Protein AF-A0A939DX93-F1 (afdb_monomer_lite)

pLDDT: mean 87.08, std 8.16, range [57.56, 95.06]

Foldseek 3Di:
DQEEEEDQPQDDACVLQVPAPPPYAYEYEYCDHDPRDDHHYDHFHQDDDPLVVQLVVLVVDPVSLVVCCVDCNNLLNRSLVRCVVDPVSVVSLVPAQEYEHQDPSSLSNLVVSQVVCVVVVHHHHYDYHSVRVNVVSVVVVD

Sequence (142 aa):
MKIVILAPGGGYDASALPMIPTDSQVSVLGFESSPEVVGTVVPLQRPGGWRAKLTAAAARTMLGRVLLRLTPLDPGVVYWRATQASDVARKAIRDADLLVASERDAAYAAWRWHRAHAKVGRQVGSVFGYPAARAAIERASA

Organism: NCBI:txid57043

Structure (mmCIF, N/CA/C/O backbone):
data_AF-A0A939DX93-F1
#
_entry.id   AF-A0A939DX93-F1
#
loop_
_atom_site.group_PDB
_atom_site.id
_atom_site.type_symbol
_atom_site.label_atom_id
_atom_site.label_alt_id
_atom_site.label_comp_id
_atom_site.label_asym_id
_atom_site.label_entity_id
_atom_site.label_seq_id
_atom_site.pdbx_PDB_ins_code
_atom_site.Cartn_x
_atom_site.Cartn_y
_atom_site.Cartn_z
_atom_site.occupancy
_atom_site.B_iso_or_equiv
_atom_site.auth_seq_id
_atom_site.auth_comp_id
_atom_site.auth_asym_id
_atom_site.auth_atom_id
_atom_site.pdbx_PDB_model_num
ATOM 1 N N . MET A 1 1 ? -3.380 1.531 17.850 1.00 87.75 1 MET A N 1
ATOM 2 C CA . MET A 1 1 ? -4.045 1.546 16.512 1.00 87.75 1 MET A CA 1
ATOM 3 C C . MET A 1 1 ? -3.166 0.877 15.447 1.00 87.75 1 MET A C 1
ATOM 5 O O . MET A 1 1 ? -1.949 0.990 15.531 1.00 87.75 1 MET A O 1
ATOM 9 N N . LYS A 1 2 ? -3.730 0.184 14.448 1.00 91.62 2 LYS A N 1
ATOM 10 C CA . LYS A 1 2 ? -2.981 -0.417 13.323 1.00 91.62 2 LYS A CA 1
ATOM 11 C C . LYS A 1 2 ? -3.059 0.462 12.074 1.00 91.62 2 LYS A C 1
ATOM 13 O O . LYS A 1 2 ? -4.112 0.568 11.441 1.00 91.62 2 LYS A O 1
ATOM 18 N N . ILE A 1 3 ? -1.934 1.071 11.708 1.00 91.94 3 ILE A N 1
ATOM 19 C CA . ILE A 1 3 ? -1.808 1.984 10.570 1.00 91.94 3 ILE A CA 1
ATOM 20 C C . ILE A 1 3 ? -1.027 1.282 9.463 1.00 91.94 3 ILE A C 1
ATOM 22 O O . ILE A 1 3 ? 0.100 0.833 9.671 1.00 91.94 3 ILE A O 1
ATOM 26 N N . VAL A 1 4 ? -1.606 1.218 8.267 1.00 93.50 4 VAL A N 1
ATOM 27 C CA . VAL A 1 4 ? -0.924 0.690 7.084 1.00 93.50 4 VAL A CA 1
ATOM 28 C C . VAL A 1 4 ? -0.675 1.815 6.097 1.00 93.50 4 VAL A C 1
ATOM 30 O O . VAL A 1 4 ? -1.607 2.434 5.584 1.00 93.50 4 VAL A O 1
ATOM 33 N N . ILE A 1 5 ? 0.598 2.051 5.810 1.00 93.12 5 ILE A N 1
ATOM 34 C CA . ILE A 1 5 ? 1.064 3.049 4.859 1.00 93.12 5 ILE A CA 1
ATOM 35 C C . ILE A 1 5 ? 1.352 2.343 3.543 1.00 93.12 5 ILE A C 1
ATOM 37 O O . ILE A 1 5 ? 2.192 1.449 3.452 1.00 93.12 5 ILE A O 1
ATOM 41 N N . LEU A 1 6 ? 0.627 2.747 2.512 1.00 93.94 6 LEU A N 1
ATOM 42 C CA . LEU A 1 6 ? 0.812 2.285 1.154 1.00 93.94 6 LEU A CA 1
ATOM 43 C C . LEU A 1 6 ? 1.778 3.240 0.446 1.00 93.94 6 LEU A C 1
ATOM 45 O O . LEU A 1 6 ? 1.366 4.329 0.047 1.00 93.94 6 LEU A O 1
ATOM 49 N N . ALA A 1 7 ? 3.040 2.828 0.306 1.00 91.56 7 ALA A N 1
ATOM 50 C CA . ALA A 1 7 ? 4.132 3.623 -0.257 1.00 91.56 7 ALA A CA 1
ATOM 51 C C . ALA A 1 7 ? 4.894 2.828 -1.340 1.00 91.56 7 ALA A C 1
ATOM 53 O O . ALA A 1 7 ? 5.909 2.195 -1.048 1.00 91.56 7 ALA A O 1
ATOM 54 N N . PRO A 1 8 ? 4.412 2.804 -2.596 1.00 88.06 8 PRO A N 1
ATOM 55 C CA . PRO A 1 8 ? 5.052 2.103 -3.708 1.00 88.06 8 PRO A CA 1
ATOM 56 C C . PRO A 1 8 ? 6.541 2.428 -3.875 1.00 88.06 8 PRO A C 1
ATOM 58 O O . PRO A 1 8 ? 7.315 1.509 -4.159 1.00 88.06 8 PRO A O 1
ATOM 61 N N . GLY A 1 9 ? 6.931 3.693 -3.685 1.00 84.31 9 GLY A N 1
ATOM 62 C CA . GLY A 1 9 ? 8.317 4.163 -3.728 1.00 84.31 9 GLY A CA 1
ATOM 63 C C . GLY A 1 9 ? 9.082 4.020 -2.411 1.00 84.31 9 GLY A C 1
ATOM 64 O O . GLY A 1 9 ? 10.217 4.466 -2.324 1.00 84.31 9 GLY A O 1
ATOM 65 N N . GLY A 1 10 ? 8.482 3.436 -1.369 1.00 73.94 10 GLY A N 1
ATOM 66 C CA . GLY A 1 10 ? 9.137 3.234 -0.072 1.00 73.94 10 GLY A CA 1
ATOM 67 C C . GLY A 1 10 ? 9.353 4.511 0.747 1.00 73.94 10 GLY A C 1
ATOM 68 O O . GLY A 1 10 ? 9.973 4.453 1.806 1.00 73.94 10 GLY A O 1
ATOM 69 N N . GLY A 1 11 ? 8.847 5.659 0.282 1.00 68.56 11 GLY A N 1
ATOM 70 C CA . GLY A 1 11 ? 9.006 6.948 0.947 1.00 68.56 11 GLY A CA 1
ATOM 71 C C . GLY A 1 11 ? 8.118 7.066 2.182 1.00 68.56 11 GLY A C 1
ATOM 72 O O . GLY A 1 11 ? 6.964 7.489 2.080 1.00 68.56 11 GLY A O 1
ATOM 73 N N . TYR A 1 12 ? 8.661 6.723 3.346 1.00 74.06 12 TYR A N 1
ATOM 74 C CA . TYR A 1 12 ? 8.087 7.053 4.646 1.00 74.06 12 TYR A CA 1
ATOM 75 C C . TYR A 1 12 ? 9.188 7.509 5.600 1.00 74.06 12 TYR A C 1
ATOM 77 O O . TYR A 1 12 ? 10.169 6.802 5.802 1.00 74.06 12 TYR A O 1
ATOM 85 N N . ASP A 1 13 ? 8.973 8.678 6.191 1.00 71.88 13 ASP A N 1
ATOM 86 C CA . ASP A 1 13 ? 9.763 9.224 7.288 1.00 71.88 13 ASP A CA 1
ATOM 87 C C . ASP A 1 13 ? 8.853 9.287 8.522 1.00 71.88 13 ASP A C 1
ATOM 89 O O . ASP A 1 13 ? 7.695 9.707 8.429 1.00 71.88 13 ASP A O 1
ATOM 93 N N . ALA A 1 14 ? 9.363 8.880 9.683 1.00 69.25 14 ALA A N 1
ATOM 94 C CA . ALA A 1 14 ? 8.660 8.986 10.958 1.00 69.25 14 ALA A CA 1
ATOM 95 C C . ALA A 1 14 ? 8.205 10.425 11.255 1.00 69.25 14 ALA A C 1
ATOM 97 O O . ALA A 1 14 ? 7.126 10.635 11.813 1.00 69.25 14 ALA A O 1
ATOM 98 N N . SER A 1 15 ? 8.972 11.425 10.803 1.00 72.69 15 SER A N 1
ATOM 99 C CA . SER A 1 15 ? 8.609 12.841 10.922 1.00 72.69 15 SER A CA 1
ATOM 100 C C . SER A 1 15 ? 7.319 13.191 10.161 1.00 72.69 15 SER A C 1
ATOM 102 O O . SER A 1 15 ? 6.626 14.159 10.493 1.00 72.69 15 SER A O 1
ATOM 104 N N . ALA A 1 16 ? 6.930 12.383 9.167 1.00 76.00 16 ALA A N 1
ATOM 105 C CA . ALA A 1 16 ? 5.703 12.576 8.408 1.00 76.00 16 ALA A CA 1
ATOM 106 C C . ALA A 1 16 ? 4.449 12.335 9.264 1.00 76.00 16 ALA A C 1
ATOM 108 O O . ALA A 1 16 ? 3.408 12.926 8.972 1.00 76.00 16 ALA A O 1
ATOM 109 N N . LEU A 1 17 ? 4.539 11.566 10.355 1.00 76.19 17 LEU A N 1
ATOM 110 C CA . LEU A 1 17 ? 3.441 11.299 11.292 1.00 76.19 17 LEU A CA 1
ATOM 111 C C . LEU A 1 17 ? 3.926 11.422 12.755 1.00 76.19 17 LEU A C 1
ATOM 113 O O . LEU A 1 17 ? 4.044 10.420 13.452 1.00 76.19 17 LEU A O 1
ATOM 117 N N . PRO A 1 18 ? 4.180 12.644 13.255 1.00 68.50 18 PRO A N 1
ATOM 118 C CA . PRO A 1 18 ? 4.853 12.855 14.540 1.00 68.50 18 PRO A CA 1
ATOM 119 C C . PRO A 1 18 ? 3.986 12.534 15.770 1.00 68.50 18 PRO A C 1
ATOM 121 O O . PRO A 1 18 ? 4.512 12.434 16.870 1.00 68.50 18 PRO A O 1
ATOM 124 N N . MET A 1 19 ? 2.668 12.380 15.604 1.00 71.00 19 MET A N 1
ATOM 125 C CA . MET A 1 19 ? 1.710 12.164 16.700 1.00 71.00 19 MET A CA 1
ATOM 126 C C . MET A 1 19 ? 1.121 10.751 16.714 1.00 71.00 19 MET A C 1
ATOM 128 O O . MET A 1 19 ? -0.044 10.559 17.055 1.00 71.00 19 MET A O 1
ATOM 132 N N . ILE A 1 20 ? 1.896 9.752 16.290 1.00 75.44 20 ILE A N 1
ATOM 133 C CA . ILE A 1 20 ? 1.460 8.358 16.395 1.00 75.44 20 ILE A CA 1
ATOM 134 C C . ILE A 1 20 ? 1.515 7.944 17.878 1.00 75.44 20 ILE A C 1
ATOM 136 O O . ILE A 1 20 ? 2.580 8.056 18.486 1.00 75.44 20 ILE A O 1
ATOM 140 N N . PRO A 1 21 ? 0.407 7.455 18.469 1.00 76.19 21 PRO A N 1
ATOM 141 C CA . PRO A 1 21 ? 0.412 6.936 19.835 1.00 76.19 21 PRO A CA 1
ATOM 142 C C . PRO A 1 21 ? 1.425 5.794 20.012 1.00 76.19 21 PRO A C 1
ATOM 144 O O . PRO A 1 21 ? 1.592 4.972 19.110 1.00 76.19 21 PRO A O 1
ATOM 147 N N . THR A 1 22 ? 2.079 5.704 21.173 1.00 71.94 22 THR A N 1
ATOM 148 C CA . THR A 1 22 ? 3.182 4.755 21.444 1.00 71.94 22 THR A CA 1
ATOM 149 C C . THR A 1 22 ? 2.788 3.276 21.301 1.00 71.94 22 THR A C 1
ATOM 151 O O . THR A 1 22 ? 3.639 2.423 21.070 1.00 71.94 22 THR A O 1
ATOM 154 N N . ASP A 1 23 ? 1.500 2.955 21.414 1.00 80.81 23 ASP A N 1
ATOM 155 C CA . ASP A 1 23 ? 0.925 1.613 21.257 1.00 80.81 23 ASP A CA 1
ATOM 156 C C . ASP A 1 23 ? 0.541 1.274 19.800 1.00 80.81 23 ASP A C 1
ATOM 158 O O . ASP A 1 23 ? 0.033 0.186 19.507 1.00 80.81 23 ASP A O 1
ATOM 162 N N . SER A 1 24 ? 0.730 2.208 18.868 1.00 83.19 24 SER A N 1
ATOM 163 C CA . SER A 1 24 ? 0.298 2.040 17.486 1.00 83.19 24 SER A CA 1
ATOM 164 C C . SER A 1 24 ? 1.325 1.297 16.639 1.00 83.19 24 SER A C 1
ATOM 166 O O . SER A 1 24 ? 2.524 1.551 16.682 1.00 83.19 24 SER A O 1
ATOM 168 N N . GLN A 1 25 ? 0.829 0.367 15.825 1.00 87.69 25 GLN A N 1
ATOM 169 C CA . GLN A 1 25 ? 1.637 -0.434 14.915 1.00 87.69 25 GLN A CA 1
ATOM 170 C C . GLN A 1 25 ? 1.580 0.179 13.520 1.00 87.69 25 GLN A C 1
ATOM 172 O O . GLN A 1 25 ? 0.507 0.253 12.919 1.00 87.69 25 GLN A O 1
ATOM 177 N N . VAL A 1 26 ? 2.736 0.587 12.998 1.00 88.69 26 VAL A N 1
ATOM 178 C CA . VAL A 1 26 ? 2.874 1.123 11.640 1.00 88.69 26 VAL A CA 1
ATOM 179 C C . VAL A 1 26 ? 3.485 0.061 10.738 1.00 88.69 26 VAL A C 1
ATOM 181 O O . VAL A 1 26 ? 4.586 -0.428 10.991 1.00 88.69 26 VAL A O 1
ATOM 184 N N . SER A 1 27 ? 2.765 -0.300 9.678 1.00 90.69 27 SER A N 1
ATOM 185 C CA . SER A 1 27 ? 3.267 -1.170 8.613 1.00 90.69 27 SER A CA 1
ATOM 186 C C . SER A 1 27 ? 3.402 -0.387 7.315 1.00 90.69 27 SER A C 1
ATOM 188 O O . SER A 1 27 ? 2.428 0.206 6.856 1.00 90.69 27 SER A O 1
ATOM 190 N N . VAL A 1 28 ? 4.580 -0.414 6.696 1.00 91.38 28 VAL A N 1
ATOM 191 C CA . VAL A 1 28 ? 4.835 0.250 5.410 1.00 91.38 28 VAL A CA 1
ATOM 192 C C . VAL A 1 28 ? 4.913 -0.802 4.312 1.00 91.38 28 VAL A C 1
ATOM 194 O O . VAL A 1 28 ? 5.752 -1.700 4.360 1.00 91.38 28 VAL A O 1
ATOM 197 N N . LEU A 1 29 ? 4.021 -0.705 3.326 1.00 92.44 29 LEU A N 1
ATOM 198 C CA . LEU A 1 29 ? 3.957 -1.607 2.178 1.00 92.44 29 LEU A CA 1
ATOM 199 C C . LEU A 1 29 ? 4.569 -0.913 0.960 1.00 92.44 29 LEU A C 1
ATOM 201 O O . LEU A 1 29 ? 4.004 0.060 0.456 1.00 92.44 29 LEU A O 1
ATOM 205 N N . GLY A 1 30 ? 5.677 -1.430 0.438 1.00 91.88 30 GLY A N 1
ATOM 206 C CA . GLY A 1 30 ? 6.387 -0.789 -0.669 1.00 91.88 30 GLY A CA 1
ATOM 207 C C . GLY A 1 30 ? 7.175 -1.762 -1.525 1.00 91.88 30 GLY A C 1
ATOM 208 O O . GLY A 1 30 ? 7.481 -2.872 -1.099 1.00 91.88 30 GLY A O 1
ATOM 209 N N . PHE A 1 31 ? 7.480 -1.358 -2.758 1.00 88.69 31 PHE A N 1
ATOM 210 C CA . PHE A 1 31 ? 8.393 -2.119 -3.616 1.00 88.69 31 PHE A CA 1
ATOM 211 C C . PHE A 1 31 ? 9.860 -1.873 -3.273 1.00 88.69 31 PHE A C 1
ATOM 213 O O . PHE A 1 31 ? 10.712 -2.707 -3.566 1.00 88.69 31 PHE A O 1
ATOM 220 N N . GLU A 1 32 ? 10.137 -0.707 -2.704 1.00 81.12 32 GLU A N 1
ATOM 221 C CA . GLU A 1 32 ? 11.458 -0.270 -2.287 1.00 81.12 32 GLU A CA 1
ATOM 222 C C . GLU A 1 32 ? 11.462 -0.165 -0.763 1.00 81.12 32 GLU A C 1
ATOM 224 O O . GLU A 1 32 ? 10.482 0.270 -0.155 1.00 81.12 32 GLU A O 1
ATOM 229 N N . SER A 1 33 ? 12.550 -0.614 -0.143 1.00 67.31 33 SER A N 1
ATOM 230 C CA . SER A 1 33 ? 12.791 -0.441 1.284 1.00 67.31 33 SER A CA 1
ATOM 231 C C . SER A 1 33 ? 13.682 0.780 1.473 1.00 67.31 33 SER A C 1
ATOM 233 O O . SER A 1 33 ? 14.854 0.736 1.095 1.00 67.31 33 SER A O 1
ATOM 235 N N . SER A 1 34 ? 13.145 1.854 2.052 1.00 65.44 34 SER A N 1
ATOM 236 C CA . SER A 1 34 ? 13.984 2.950 2.539 1.00 65.44 34 SER A CA 1
ATOM 237 C C . SER A 1 34 ? 14.556 2.573 3.916 1.00 65.44 34 SER A C 1
ATOM 239 O O . SER A 1 34 ? 13.802 2.082 4.761 1.00 65.44 34 SER A O 1
ATOM 241 N N . PRO A 1 35 ? 15.867 2.764 4.161 1.00 57.56 35 PRO A N 1
ATOM 242 C CA . PRO A 1 35 ? 16.503 2.428 5.438 1.00 57.56 35 PRO A CA 1
ATOM 243 C C . PRO A 1 35 ? 16.021 3.295 6.614 1.00 57.56 35 PRO A C 1
ATOM 245 O O . PRO A 1 35 ? 16.247 2.932 7.763 1.00 57.56 35 PRO A O 1
ATOM 248 N N . GLU A 1 36 ? 15.333 4.407 6.344 1.00 61.50 36 GLU A N 1
ATOM 249 C CA . GLU A 1 36 ? 14.856 5.367 7.354 1.00 61.50 36 GLU A CA 1
ATOM 250 C C . GLU A 1 36 ? 13.430 5.075 7.864 1.00 61.50 36 GLU A C 1
ATOM 252 O O . GLU A 1 36 ? 12.867 5.836 8.651 1.00 61.50 36 GLU A O 1
ATOM 257 N N . VAL A 1 37 ? 12.819 3.966 7.437 1.00 64.00 37 VAL A N 1
ATOM 258 C CA . VAL A 1 37 ? 11.443 3.628 7.817 1.00 64.00 37 VAL A CA 1
ATOM 259 C C . VAL A 1 37 ? 11.372 3.150 9.268 1.00 64.00 37 VAL A C 1
ATOM 261 O O . VAL A 1 37 ? 11.795 2.044 9.600 1.00 64.00 37 VAL A O 1
ATOM 264 N N . VAL A 1 38 ? 10.743 3.952 10.127 1.00 64.69 38 VAL A N 1
ATOM 265 C CA . VAL A 1 38 ? 10.392 3.560 11.500 1.00 64.69 38 VAL A CA 1
ATOM 266 C C . VAL A 1 38 ? 9.082 2.762 11.480 1.00 64.69 38 VAL A C 1
ATOM 268 O O . VAL A 1 38 ? 7.994 3.328 11.405 1.00 64.69 38 VAL A O 1
ATOM 271 N N . GLY A 1 39 ? 9.176 1.430 11.507 1.00 73.38 39 GLY A N 1
ATOM 272 C CA . GLY A 1 39 ? 8.017 0.531 11.535 1.00 73.38 39 GLY A CA 1
ATOM 273 C C . GLY A 1 39 ? 8.289 -0.839 10.912 1.00 73.38 39 GLY A C 1
ATOM 274 O O . GLY A 1 39 ? 9.418 -1.175 10.562 1.00 73.38 39 GLY A O 1
ATOM 275 N N . THR A 1 40 ? 7.244 -1.656 10.758 1.00 82.75 40 THR A N 1
ATOM 276 C CA . THR A 1 40 ? 7.356 -2.943 10.056 1.00 82.75 40 THR A CA 1
ATOM 277 C C . THR A 1 40 ? 7.300 -2.720 8.547 1.00 82.75 40 THR A C 1
ATOM 279 O O . THR A 1 40 ? 6.248 -2.397 7.993 1.00 82.75 40 THR A O 1
ATOM 282 N N . VAL A 1 41 ? 8.424 -2.916 7.859 1.00 84.88 41 VAL A N 1
ATOM 283 C CA . VAL A 1 41 ? 8.477 -2.879 6.392 1.00 84.88 41 VAL A CA 1
ATOM 284 C C . VAL A 1 41 ? 8.011 -4.220 5.838 1.00 84.88 41 VAL A C 1
ATOM 286 O O . VAL A 1 41 ? 8.581 -5.265 6.149 1.00 84.88 41 VAL A O 1
ATOM 289 N N . VAL A 1 42 ? 6.990 -4.198 4.984 1.00 86.62 42 VAL A N 1
ATOM 290 C CA . VAL A 1 42 ? 6.541 -5.378 4.240 1.00 86.62 42 VAL A CA 1
ATOM 291 C C . VAL A 1 42 ? 6.893 -5.169 2.767 1.00 86.62 42 VAL A C 1
ATOM 293 O O . VAL A 1 42 ? 6.197 -4.425 2.061 1.00 86.62 42 VAL A O 1
ATOM 296 N N . PRO A 1 43 ? 7.967 -5.809 2.278 1.00 88.25 43 PRO A N 1
ATOM 297 C CA . PRO A 1 43 ? 8.375 -5.667 0.893 1.00 88.25 43 PRO A CA 1
ATOM 298 C C . PRO A 1 43 ? 7.350 -6.324 -0.034 1.00 88.25 43 PRO A C 1
ATOM 300 O O . PRO A 1 43 ? 6.889 -7.449 0.184 1.00 88.25 43 PRO A O 1
ATOM 303 N N . LEU A 1 44 ? 7.003 -5.615 -1.099 1.00 90.19 44 LEU A N 1
ATOM 304 C CA . LEU A 1 44 ? 6.181 -6.109 -2.190 1.00 90.19 44 LEU A CA 1
ATOM 305 C C . LEU A 1 44 ? 7.072 -6.474 -3.373 1.00 90.19 44 LEU A C 1
ATOM 307 O O . LEU A 1 44 ? 8.059 -5.805 -3.671 1.00 90.19 44 LEU A O 1
ATOM 311 N N . GLN A 1 45 ? 6.690 -7.517 -4.101 1.00 87.31 45 GLN A N 1
ATOM 312 C CA . GLN A 1 45 ? 7.416 -7.915 -5.301 1.00 87.31 45 GLN A CA 1
ATOM 313 C C . GLN A 1 45 ? 6.945 -7.103 -6.509 1.00 87.31 45 GLN A C 1
ATOM 315 O O . GLN A 1 45 ? 5.755 -7.095 -6.839 1.00 87.31 45 GLN A O 1
ATOM 320 N N . ARG A 1 46 ? 7.883 -6.443 -7.202 1.00 82.75 46 ARG A N 1
ATOM 321 C CA . ARG A 1 46 ? 7.602 -5.838 -8.511 1.00 82.75 46 ARG A CA 1
ATOM 322 C C . ARG A 1 46 ? 7.443 -6.929 -9.571 1.00 82.75 46 ARG A C 1
ATOM 324 O O . ARG A 1 46 ? 8.210 -7.893 -9.573 1.00 82.75 46 ARG A O 1
ATOM 331 N N . PRO A 1 47 ? 6.513 -6.769 -10.527 1.00 77.81 47 PRO A N 1
ATOM 332 C CA . PRO A 1 47 ? 6.485 -7.639 -11.692 1.00 77.81 47 PRO A CA 1
ATOM 333 C C . PRO A 1 47 ? 7.769 -7.456 -12.509 1.00 77.81 47 PRO A C 1
ATOM 335 O O . PRO A 1 47 ? 8.073 -6.355 -12.963 1.00 77.81 47 PRO A O 1
ATOM 338 N N . GLY A 1 48 ? 8.519 -8.544 -12.689 1.00 82.94 48 GLY A N 1
ATOM 339 C CA . GLY A 1 48 ? 9.764 -8.565 -13.456 1.00 82.94 48 GLY A CA 1
ATOM 340 C C . GLY A 1 48 ? 9.581 -8.821 -14.958 1.00 82.94 48 GLY A C 1
ATOM 341 O O . GLY A 1 48 ? 8.471 -8.859 -15.499 1.00 82.94 48 GLY A O 1
ATOM 342 N N . GLY A 1 49 ? 10.707 -9.030 -15.643 1.00 87.56 49 GLY A N 1
ATOM 343 C CA . GLY A 1 49 ? 10.748 -9.498 -17.031 1.00 87.56 49 GLY A CA 1
ATOM 344 C C . GLY A 1 49 ? 10.405 -8.432 -18.078 1.00 87.56 49 GLY A C 1
ATOM 345 O O . GLY A 1 49 ? 10.713 -7.250 -17.926 1.00 87.56 49 GLY A O 1
ATOM 346 N N . TRP A 1 50 ? 9.787 -8.855 -19.185 1.00 86.88 50 TRP A N 1
ATOM 347 C CA . TRP A 1 50 ? 9.484 -7.977 -20.324 1.00 86.88 50 TRP A CA 1
ATOM 348 C C . TRP A 1 50 ? 8.504 -6.851 -19.972 1.00 86.88 50 TRP A C 1
ATOM 350 O O . TRP A 1 50 ? 8.603 -5.762 -20.531 1.00 86.88 50 TRP A 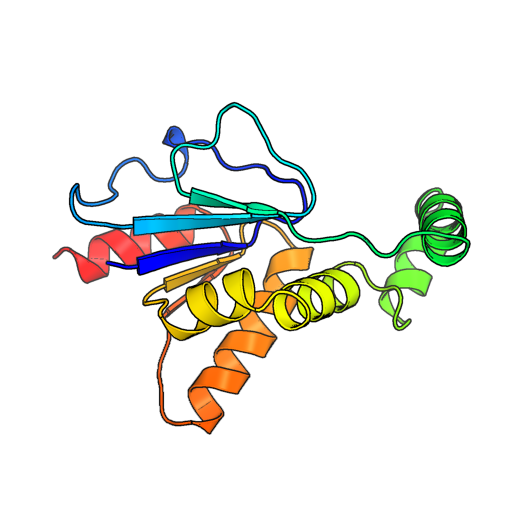O 1
ATOM 360 N N . ARG A 1 51 ? 7.601 -7.084 -19.010 1.00 85.44 51 ARG A N 1
ATOM 361 C CA . ARG A 1 51 ? 6.642 -6.075 -18.539 1.00 85.44 51 ARG A CA 1
ATOM 362 C C . ARG A 1 51 ? 7.361 -4.889 -17.908 1.00 85.44 51 ARG A C 1
ATOM 364 O O . ARG A 1 51 ? 7.056 -3.763 -18.271 1.00 85.44 51 ARG A O 1
ATOM 371 N N . ALA A 1 52 ? 8.361 -5.148 -17.062 1.00 85.06 52 ALA A N 1
ATOM 372 C CA . ALA A 1 52 ? 9.190 -4.107 -16.455 1.00 85.06 52 ALA A CA 1
ATOM 373 C C . ALA A 1 52 ? 9.964 -3.295 -17.509 1.00 85.06 52 ALA A C 1
ATOM 375 O O . ALA A 1 52 ? 10.057 -2.071 -17.418 1.00 85.06 52 ALA A O 1
ATOM 376 N N . LYS A 1 53 ? 10.483 -3.966 -18.548 1.00 86.75 53 LYS A N 1
ATOM 377 C CA . LYS A 1 53 ? 11.170 -3.297 -19.665 1.00 86.75 53 LYS A CA 1
ATOM 378 C C . LYS A 1 53 ? 10.214 -2.407 -20.461 1.00 86.75 53 LYS A C 1
ATOM 380 O O . LYS A 1 53 ? 10.560 -1.271 -20.774 1.00 86.75 53 LYS A O 1
ATOM 385 N N . LEU A 1 54 ? 9.007 -2.898 -20.747 1.00 86.56 54 LEU A N 1
ATOM 386 C CA . LEU A 1 54 ? 7.982 -2.148 -21.469 1.00 86.56 54 LEU A CA 1
ATOM 387 C C . LEU A 1 54 ? 7.502 -0.934 -20.666 1.00 86.56 54 LEU A C 1
ATOM 389 O O . LEU A 1 54 ? 7.425 0.162 -21.217 1.00 86.56 54 LEU A O 1
ATOM 393 N N . THR A 1 55 ? 7.235 -1.098 -19.367 1.00 87.31 55 THR A N 1
ATOM 394 C CA . THR A 1 55 ? 6.851 0.020 -18.496 1.00 87.31 55 THR A CA 1
ATOM 395 C C . THR A 1 55 ? 7.963 1.055 -18.406 1.00 87.31 55 THR A C 1
ATOM 397 O O . THR A 1 55 ? 7.685 2.243 -18.528 1.00 87.31 55 THR A O 1
ATOM 400 N N . ALA A 1 56 ? 9.225 0.630 -18.274 1.00 86.56 56 ALA A N 1
ATOM 401 C CA . ALA A 1 56 ? 10.366 1.542 -18.241 1.00 86.56 56 ALA A CA 1
ATOM 402 C C . ALA A 1 56 ? 10.536 2.309 -19.562 1.00 86.56 56 ALA A C 1
ATOM 404 O O . ALA A 1 56 ? 10.799 3.509 -19.545 1.00 86.56 56 ALA A O 1
ATOM 405 N N . ALA A 1 57 ? 10.346 1.647 -20.708 1.00 87.94 57 ALA A N 1
ATOM 406 C CA . ALA A 1 57 ? 10.414 2.291 -22.016 1.00 87.94 57 ALA A CA 1
ATOM 407 C C . ALA A 1 57 ? 9.263 3.290 -22.225 1.00 87.94 57 ALA A C 1
ATOM 409 O O . ALA A 1 57 ? 9.501 4.433 -22.613 1.00 87.94 57 ALA A O 1
ATOM 410 N N . ALA A 1 58 ? 8.026 2.894 -21.916 1.00 87.12 58 ALA A N 1
ATOM 411 C CA . ALA A 1 58 ? 6.852 3.749 -22.069 1.00 87.12 58 ALA A CA 1
ATOM 412 C C . ALA A 1 58 ? 6.837 4.919 -21.066 1.00 87.12 58 ALA A C 1
ATOM 414 O O . ALA A 1 58 ? 6.374 6.008 -21.405 1.00 87.12 58 ALA A O 1
ATOM 415 N N . ALA A 1 59 ? 7.414 4.752 -19.872 1.00 86.88 59 ALA A N 1
ATOM 416 C CA . ALA A 1 59 ? 7.518 5.817 -18.876 1.00 86.88 59 ALA A CA 1
ATOM 417 C C . ALA A 1 59 ? 8.391 7.007 -19.323 1.00 86.88 59 ALA A C 1
ATOM 419 O O . ALA A 1 59 ? 8.246 8.102 -18.778 1.00 86.88 59 ALA A O 1
ATOM 420 N N . ARG A 1 60 ? 9.256 6.827 -20.336 1.00 91.38 60 ARG A N 1
ATOM 421 C CA . ARG A 1 60 ? 10.147 7.881 -20.860 1.00 91.38 60 ARG A CA 1
ATOM 422 C C . ARG A 1 60 ? 9.414 9.005 -21.587 1.00 91.38 60 ARG A C 1
ATOM 424 O O . ARG A 1 60 ? 9.955 10.097 -21.709 1.00 91.38 60 ARG A O 1
ATOM 431 N N . THR A 1 61 ? 8.198 8.764 -22.075 1.00 92.50 61 THR A N 1
ATOM 432 C CA . THR A 1 61 ? 7.431 9.758 -22.843 1.00 92.50 61 THR A CA 1
ATOM 433 C C . THR A 1 61 ? 6.132 10.117 -22.129 1.00 92.50 61 THR A C 1
ATOM 435 O O . THR A 1 61 ? 5.616 9.358 -21.310 1.00 92.50 61 THR A O 1
ATOM 438 N N . MET A 1 62 ? 5.580 11.303 -22.401 1.00 91.12 62 MET A N 1
ATOM 439 C CA . MET A 1 62 ? 4.280 11.694 -21.837 1.00 91.12 62 MET A CA 1
ATOM 440 C C . MET A 1 62 ? 3.155 10.782 -22.345 1.00 91.12 62 MET A C 1
ATOM 442 O O . MET A 1 62 ? 2.379 10.270 -21.541 1.00 91.12 62 MET A O 1
ATOM 446 N N . LEU A 1 63 ? 3.105 10.530 -23.656 1.00 91.88 63 LEU A N 1
ATOM 447 C CA . LEU A 1 63 ? 2.104 9.653 -24.269 1.00 91.88 63 LEU A CA 1
ATOM 448 C C . LEU A 1 63 ? 2.216 8.217 -23.755 1.00 91.88 63 LEU A C 1
ATOM 450 O O . LEU A 1 63 ? 1.207 7.626 -23.390 1.00 91.88 63 LEU A O 1
ATOM 454 N N . GLY A 1 64 ? 3.432 7.678 -23.640 1.00 90.81 64 GLY A N 1
ATOM 455 C CA . GLY A 1 64 ? 3.644 6.346 -23.080 1.00 90.81 64 GLY A CA 1
ATOM 456 C C . GLY A 1 64 ? 3.177 6.241 -21.625 1.00 90.81 64 GLY A C 1
ATOM 457 O O . GLY A 1 64 ? 2.502 5.277 -21.274 1.00 90.81 64 GLY A O 1
ATOM 458 N N . ARG A 1 65 ? 3.420 7.266 -20.794 1.00 87.62 65 ARG A N 1
ATOM 459 C CA . ARG A 1 65 ? 2.877 7.334 -19.422 1.00 87.62 65 ARG A CA 1
ATOM 460 C C . ARG A 1 65 ? 1.349 7.350 -19.389 1.00 87.62 65 ARG A C 1
ATOM 462 O O . ARG A 1 65 ? 0.764 6.718 -18.514 1.00 87.62 65 ARG A O 1
ATOM 469 N N . VAL A 1 66 ? 0.698 8.057 -20.314 1.00 90.75 66 VAL A N 1
ATOM 470 C CA . VAL A 1 66 ? -0.771 8.071 -20.417 1.00 90.75 66 VAL A CA 1
ATOM 471 C C . VAL A 1 66 ? -1.297 6.715 -20.883 1.00 90.75 66 VAL A C 1
ATOM 473 O O . VAL A 1 66 ? -2.217 6.186 -20.268 1.00 90.75 66 VAL A O 1
ATOM 476 N N . LEU A 1 67 ? -0.682 6.114 -21.904 1.00 90.00 67 LEU A N 1
ATOM 477 C CA . LEU A 1 67 ? -1.069 4.798 -22.409 1.00 90.00 67 LEU A CA 1
ATOM 478 C C . LEU A 1 67 ? -0.936 3.721 -21.334 1.00 90.00 67 LEU A C 1
ATOM 480 O O . LEU A 1 67 ? -1.863 2.939 -21.153 1.00 90.00 67 LEU A O 1
ATOM 484 N N . LEU A 1 68 ? 0.157 3.717 -20.563 1.00 89.56 68 LEU A N 1
ATOM 485 C CA . LEU A 1 68 ? 0.332 2.773 -19.456 1.00 89.56 68 LEU A CA 1
ATOM 486 C C . LEU A 1 68 ? -0.848 2.804 -18.478 1.00 89.56 68 LEU A C 1
ATOM 488 O O . LEU A 1 68 ? -1.311 1.741 -18.068 1.00 89.56 68 LEU A O 1
ATOM 492 N N . ARG A 1 69 ? -1.390 3.990 -18.178 1.00 86.75 69 ARG A N 1
ATOM 493 C CA . ARG A 1 69 ? -2.525 4.168 -17.255 1.00 86.75 69 ARG A CA 1
ATOM 494 C C . ARG A 1 69 ? -3.845 3.599 -17.759 1.00 86.75 69 ARG A C 1
ATOM 496 O O . ARG A 1 69 ? -4.736 3.323 -16.965 1.00 86.75 69 ARG A O 1
ATOM 503 N N . LEU A 1 70 ? -3.977 3.425 -19.069 1.00 89.12 70 LEU A N 1
ATOM 504 C CA . LEU A 1 70 ? -5.154 2.816 -19.688 1.00 89.12 70 LEU A CA 1
ATOM 505 C C . LEU A 1 70 ? -5.032 1.290 -19.783 1.00 89.12 70 LEU A C 1
ATOM 507 O O . LEU A 1 70 ? -5.962 0.618 -20.222 1.00 89.12 70 LEU A O 1
ATOM 511 N N . THR A 1 71 ? -3.889 0.730 -19.383 1.00 89.12 71 THR A N 1
ATOM 512 C CA . THR A 1 71 ? -3.593 -0.696 -19.520 1.00 89.12 71 THR A CA 1
ATOM 513 C C . THR A 1 71 ? -3.491 -1.386 -18.159 1.00 89.12 71 THR A C 1
ATOM 515 O O . THR A 1 71 ? -3.308 -0.740 -17.128 1.00 89.12 71 THR A O 1
ATOM 518 N N . PRO A 1 72 ? -3.493 -2.730 -18.125 1.00 85.94 72 PRO A N 1
ATOM 519 C CA . PRO A 1 72 ? -3.207 -3.493 -16.908 1.00 85.94 72 PRO A CA 1
ATOM 520 C C . PRO A 1 72 ? -1.779 -3.328 -16.357 1.00 85.94 72 PRO A C 1
ATOM 522 O O . PRO A 1 72 ? -1.464 -3.962 -15.346 1.00 85.94 72 PRO A O 1
ATOM 525 N N . LEU A 1 73 ? -0.921 -2.561 -17.043 1.00 88.00 73 LEU A N 1
ATOM 526 C CA . LEU A 1 73 ? 0.421 -2.172 -16.606 1.00 88.00 73 LEU A CA 1
ATOM 527 C C . LEU A 1 73 ? 0.429 -0.829 -15.862 1.00 88.00 73 LEU A C 1
ATOM 529 O O . LEU A 1 73 ? 1.505 -0.345 -15.514 1.00 88.00 73 LEU A O 1
ATOM 533 N N . ASP A 1 74 ? -0.746 -0.240 -15.617 1.00 90.12 74 ASP A N 1
ATOM 534 C CA . ASP A 1 74 ? -0.885 0.927 -14.755 1.00 90.12 74 ASP A CA 1
ATOM 535 C C . ASP A 1 74 ? -0.193 0.680 -13.396 1.00 90.12 74 ASP A C 1
ATOM 537 O O . ASP A 1 74 ? -0.448 -0.354 -12.761 1.00 90.12 74 ASP A O 1
ATOM 541 N N . PRO A 1 75 ? 0.674 1.600 -12.932 1.00 88.06 75 PRO A N 1
ATOM 542 C CA . PRO A 1 75 ? 1.400 1.443 -11.674 1.00 88.06 75 PRO A CA 1
ATOM 543 C C . PRO A 1 75 ? 0.500 1.195 -10.456 1.00 88.06 75 PRO A C 1
ATOM 545 O O . PRO A 1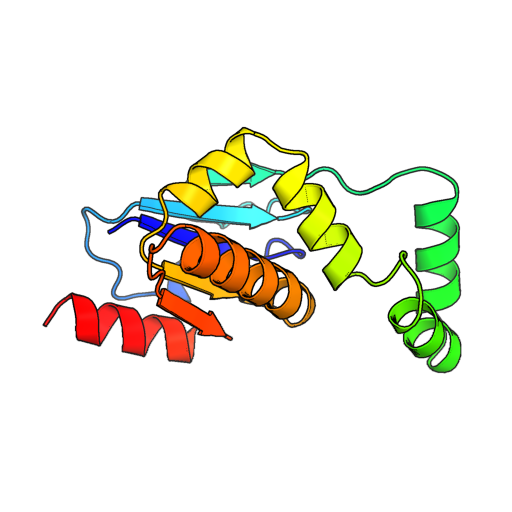 75 ? 0.834 0.357 -9.616 1.00 88.06 75 PRO A O 1
ATOM 548 N N . GLY A 1 76 ? -0.666 1.844 -10.380 1.00 91.06 76 GLY A N 1
ATOM 549 C CA . GLY A 1 76 ? -1.626 1.644 -9.295 1.00 91.06 76 GLY A CA 1
ATOM 550 C C . GLY A 1 76 ? -2.260 0.253 -9.328 1.00 91.06 76 GLY A C 1
ATOM 551 O O . GLY A 1 76 ? -2.358 -0.418 -8.297 1.00 91.06 76 GLY A O 1
ATOM 552 N N . VAL A 1 77 ? -2.636 -0.235 -10.516 1.00 92.00 77 VAL A N 1
ATOM 553 C CA . VAL A 1 77 ? -3.145 -1.608 -10.702 1.00 92.00 77 VAL A CA 1
ATOM 554 C C . VAL A 1 77 ? -2.084 -2.647 -10.345 1.00 92.00 77 VAL A C 1
ATOM 556 O O . VAL A 1 77 ? -2.388 -3.632 -9.664 1.00 92.00 77 VAL A O 1
ATOM 559 N N . VAL A 1 78 ? -0.846 -2.438 -10.793 1.00 92.69 78 VAL A N 1
ATOM 560 C CA . VAL A 1 78 ? 0.296 -3.305 -10.483 1.00 92.69 78 VAL A CA 1
ATOM 561 C C . VAL A 1 78 ? 0.548 -3.351 -8.978 1.00 92.69 78 VAL A C 1
ATOM 563 O O . VAL A 1 78 ? 0.665 -4.440 -8.415 1.00 92.69 78 VAL A O 1
ATOM 566 N N . TYR A 1 79 ? 0.563 -2.195 -8.316 1.00 93.88 79 TYR A N 1
ATOM 567 C CA . TYR A 1 79 ? 0.754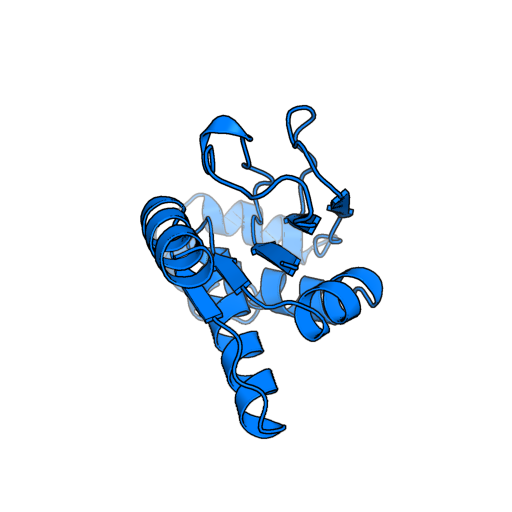 -2.100 -6.874 1.00 93.88 79 TYR A CA 1
ATOM 568 C C . TYR A 1 79 ? -0.375 -2.785 -6.098 1.00 93.88 79 TYR A C 1
ATOM 570 O O . TYR A 1 79 ? -0.112 -3.622 -5.235 1.00 93.88 79 TYR A O 1
ATOM 578 N N . TRP A 1 80 ? -1.638 -2.548 -6.465 1.00 94.75 80 TRP A N 1
ATOM 579 C CA . TRP A 1 80 ? -2.771 -3.251 -5.858 1.00 94.75 80 TRP A CA 1
ATOM 580 C C . TRP A 1 80 ? -2.645 -4.776 -5.999 1.00 94.75 80 TRP A C 1
ATOM 582 O O . TRP A 1 80 ? -2.794 -5.499 -5.014 1.00 94.75 80 TRP A O 1
ATOM 592 N N . ARG A 1 81 ? -2.299 -5.286 -7.188 1.00 94.25 81 ARG A N 1
ATOM 593 C CA . ARG A 1 81 ? -2.068 -6.726 -7.392 1.00 94.25 81 ARG A CA 1
ATOM 594 C C . ARG A 1 81 ? -0.931 -7.258 -6.522 1.00 94.25 81 ARG A C 1
ATOM 596 O O . ARG A 1 81 ? -1.074 -8.340 -5.962 1.00 94.25 81 ARG A O 1
ATOM 603 N N . ALA A 1 82 ? 0.152 -6.502 -6.360 1.00 93.75 82 ALA A N 1
ATOM 604 C CA . ALA A 1 82 ? 1.252 -6.889 -5.483 1.00 93.75 82 ALA A CA 1
ATOM 605 C C . ALA A 1 82 ? 0.811 -6.970 -4.010 1.00 93.75 82 ALA A C 1
ATOM 607 O O . ALA A 1 82 ? 1.126 -7.950 -3.335 1.00 93.75 82 ALA A O 1
ATOM 608 N N . THR A 1 83 ? -0.001 -6.015 -3.531 1.00 94.31 83 THR A N 1
ATOM 609 C CA . THR A 1 83 ? -0.585 -6.090 -2.175 1.00 94.31 83 THR A CA 1
ATOM 610 C C . THR A 1 83 ? -1.510 -7.295 -2.001 1.00 94.31 83 THR A C 1
ATOM 612 O O . THR A 1 83 ? -1.597 -7.848 -0.911 1.00 94.31 83 THR A O 1
ATOM 615 N N . GLN A 1 84 ? -2.193 -7.730 -3.067 1.00 94.12 84 GLN A N 1
AT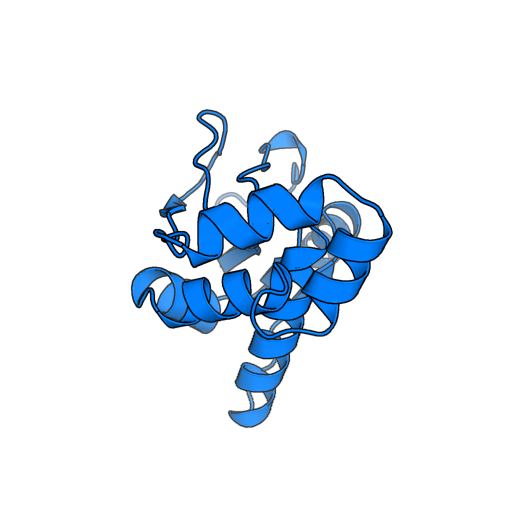OM 616 C CA . GLN A 1 84 ? -3.013 -8.938 -3.021 1.00 94.12 84 GLN A CA 1
ATOM 617 C C . GLN A 1 84 ? -2.181 -10.215 -3.054 1.00 94.12 84 GLN A C 1
ATOM 619 O O . GLN A 1 84 ? -2.577 -11.177 -2.408 1.00 94.12 84 GLN A O 1
ATOM 624 N N . ALA A 1 85 ? -1.074 -10.247 -3.793 1.00 93.44 85 ALA A N 1
ATOM 625 C CA . ALA A 1 85 ? -0.235 -11.433 -3.937 1.00 93.44 85 ALA A CA 1
ATOM 626 C C . ALA A 1 85 ? 0.553 -11.773 -2.660 1.00 93.44 85 ALA A C 1
ATOM 628 O O . ALA A 1 85 ? 0.851 -12.939 -2.427 1.00 93.44 85 ALA A O 1
ATOM 629 N N . SER A 1 86 ? 0.865 -10.779 -1.823 1.00 93.75 86 SER A N 1
ATOM 630 C CA . SER A 1 86 ? 1.544 -10.986 -0.540 1.00 93.75 86 SER A CA 1
ATOM 631 C C . SER A 1 86 ? 0.538 -11.259 0.579 1.00 93.75 86 SER A C 1
ATOM 633 O O . SER A 1 86 ? -0.254 -10.387 0.937 1.00 93.75 86 SER A O 1
ATOM 635 N N . ASP A 1 87 ? 0.584 -12.452 1.177 1.00 93.69 87 ASP A N 1
ATOM 636 C CA . ASP A 1 87 ? -0.285 -12.796 2.312 1.00 93.69 87 ASP A CA 1
ATOM 637 C C . ASP A 1 87 ? -0.001 -11.941 3.551 1.00 93.69 87 ASP A C 1
ATOM 639 O O . ASP A 1 87 ? -0.932 -11.584 4.277 1.00 93.69 87 ASP A O 1
ATOM 643 N N . VAL A 1 88 ? 1.260 -11.545 3.755 1.00 93.19 88 VAL A N 1
ATOM 644 C CA . VAL A 1 88 ? 1.664 -10.631 4.834 1.00 93.19 88 VAL A CA 1
ATOM 645 C C . VAL A 1 88 ? 1.025 -9.258 4.630 1.00 93.19 88 VAL A C 1
ATOM 647 O O . VAL A 1 88 ? 0.379 -8.743 5.542 1.00 93.19 88 VAL A O 1
ATOM 650 N N . ALA A 1 89 ? 1.116 -8.699 3.419 1.00 93.25 89 ALA A N 1
ATOM 651 C CA . ALA A 1 89 ? 0.486 -7.422 3.087 1.00 93.25 89 ALA A CA 1
ATOM 652 C C . ALA A 1 89 ? -1.041 -7.502 3.207 1.00 93.25 89 ALA A C 1
ATOM 654 O O . ALA A 1 89 ? -1.678 -6.633 3.801 1.00 93.25 89 ALA A O 1
ATOM 655 N N . ARG A 1 90 ? -1.636 -8.587 2.702 1.00 94.75 90 ARG A N 1
ATOM 656 C CA . ARG A 1 90 ? -3.075 -8.839 2.785 1.00 94.75 90 ARG A CA 1
ATOM 657 C C . ARG A 1 90 ? -3.558 -8.901 4.231 1.00 94.75 90 ARG A C 1
ATOM 659 O O . ARG A 1 90 ? -4.610 -8.354 4.547 1.00 94.75 90 ARG A O 1
ATOM 666 N N . LYS A 1 91 ? -2.816 -9.583 5.107 1.00 94.06 91 LYS A N 1
ATOM 667 C CA . LYS A 1 91 ? -3.116 -9.651 6.540 1.00 94.06 91 LYS A CA 1
ATOM 668 C C . LYS A 1 91 ? -3.005 -8.271 7.186 1.00 94.06 91 LYS A C 1
ATOM 670 O O . LYS A 1 91 ? -3.973 -7.843 7.800 1.00 94.06 91 LYS A O 1
ATOM 675 N N . ALA A 1 92 ? -1.905 -7.553 6.959 1.00 93.56 92 ALA A N 1
ATOM 676 C CA . ALA A 1 92 ? -1.713 -6.207 7.497 1.00 93.56 92 ALA A CA 1
ATOM 677 C C . ALA A 1 92 ? -2.866 -5.261 7.114 1.00 93.56 92 ALA A C 1
ATOM 679 O O . ALA A 1 92 ? -3.427 -4.594 7.975 1.00 93.56 92 ALA A O 1
ATOM 680 N N . ILE A 1 93 ? -3.286 -5.263 5.844 1.00 94.75 93 ILE A N 1
ATOM 681 C CA . ILE A 1 93 ? -4.390 -4.421 5.353 1.00 94.75 93 ILE A CA 1
ATOM 682 C C . ILE A 1 93 ? -5.749 -4.847 5.920 1.00 94.75 93 ILE A C 1
ATOM 684 O O . ILE A 1 93 ? -6.605 -3.997 6.170 1.00 94.75 93 ILE A O 1
ATOM 688 N N . ARG A 1 94 ? -5.985 -6.152 6.097 1.00 93.25 94 ARG A N 1
ATOM 689 C CA . ARG A 1 94 ? -7.235 -6.655 6.691 1.00 93.25 94 ARG A CA 1
ATOM 690 C C . ARG A 1 94 ? -7.365 -6.274 8.160 1.00 93.25 94 ARG A C 1
ATOM 692 O O . ARG A 1 94 ? -8.463 -5.953 8.604 1.00 93.25 94 ARG A O 1
ATOM 699 N N . ASP A 1 95 ? -6.248 -6.274 8.870 1.00 93.00 95 ASP A N 1
ATOM 700 C CA . ASP A 1 95 ? -6.199 -5.949 10.290 1.00 93.00 95 ASP A CA 1
ATOM 701 C C . ASP A 1 95 ? -6.089 -4.437 10.544 1.00 93.00 95 ASP A C 1
ATOM 703 O O . ASP A 1 95 ? -6.122 -4.021 11.698 1.00 93.00 95 ASP A O 1
ATOM 707 N N . ALA A 1 96 ? -5.948 -3.622 9.494 1.00 93.88 96 ALA A N 1
ATOM 708 C CA . ALA A 1 96 ? -5.763 -2.184 9.608 1.00 93.88 96 ALA A CA 1
ATOM 709 C C . ALA A 1 96 ? -7.015 -1.472 10.137 1.00 93.88 96 ALA A C 1
ATOM 711 O O . ALA A 1 96 ? -8.150 -1.810 9.777 1.00 93.88 96 ALA A O 1
ATOM 712 N N . ASP A 1 97 ? -6.776 -0.429 10.926 1.00 92.44 97 ASP A N 1
ATOM 713 C CA . ASP A 1 97 ? -7.782 0.552 11.341 1.00 92.44 97 ASP A CA 1
ATOM 714 C C . ASP A 1 97 ? -7.745 1.776 10.407 1.00 92.44 97 ASP A C 1
ATOM 716 O O . ASP A 1 97 ? -8.782 2.354 10.072 1.00 92.44 97 ASP A O 1
ATOM 720 N N . LEU A 1 98 ? -6.543 2.118 9.919 1.00 93.06 98 LEU A N 1
ATOM 721 C CA . LEU A 1 98 ? -6.286 3.233 9.012 1.00 93.06 98 LEU A CA 1
ATOM 722 C C . LEU A 1 98 ? -5.372 2.814 7.850 1.00 93.06 98 LEU A C 1
ATOM 724 O O . LEU A 1 98 ? -4.268 2.311 8.057 1.00 93.06 98 LEU A O 1
ATOM 728 N N . LEU A 1 99 ? -5.818 3.078 6.622 1.00 94.50 99 LEU A N 1
ATOM 729 C CA . LEU A 1 99 ? -5.036 2.986 5.393 1.00 94.50 99 LEU A CA 1
ATOM 730 C C . LEU A 1 99 ? -4.603 4.386 4.957 1.00 94.50 99 LEU A C 1
ATOM 732 O O . LEU A 1 99 ? -5.437 5.266 4.738 1.00 94.50 99 LEU A O 1
ATOM 736 N N . VAL A 1 100 ? -3.301 4.576 4.779 1.00 93.69 100 VAL A N 1
ATOM 737 C CA . VAL A 1 100 ? -2.713 5.835 4.318 1.00 93.69 100 VAL A CA 1
ATOM 738 C C . VAL A 1 100 ? -2.113 5.613 2.940 1.00 93.69 100 VAL A C 1
ATOM 740 O O . VAL A 1 100 ? -1.121 4.906 2.798 1.00 93.69 100 VAL A O 1
ATOM 743 N N . ALA A 1 101 ? -2.695 6.220 1.911 1.00 94.62 101 ALA A N 1
ATOM 744 C CA . ALA A 1 101 ? -2.069 6.291 0.596 1.00 94.62 101 ALA A CA 1
ATOM 745 C C . ALA A 1 101 ? -1.087 7.465 0.576 1.00 94.62 101 ALA A C 1
ATOM 747 O O . ALA A 1 101 ? -1.520 8.613 0.479 1.00 94.62 101 ALA A O 1
ATOM 748 N N . SER A 1 102 ? 0.218 7.200 0.690 1.00 90.88 102 SER A N 1
ATOM 749 C CA . SER A 1 102 ? 1.233 8.266 0.694 1.00 90.88 102 SER A CA 1
ATOM 750 C C . SER A 1 102 ? 1.466 8.852 -0.699 1.00 90.88 102 SER A C 1
ATOM 752 O O . SER A 1 102 ? 1.778 10.032 -0.840 1.00 90.88 102 SER A O 1
ATOM 754 N N . GLU A 1 103 ? 1.266 8.034 -1.730 1.00 89.44 103 GLU A N 1
ATOM 755 C CA . GLU A 1 103 ? 1.525 8.368 -3.124 1.00 89.44 103 GLU A CA 1
ATOM 756 C C . GLU A 1 103 ? 0.280 8.169 -3.993 1.00 89.44 103 GLU A C 1
ATOM 758 O O . GLU A 1 103 ? -0.667 7.457 -3.649 1.00 89.44 103 GLU A O 1
ATOM 763 N N . ARG A 1 104 ? 0.296 8.759 -5.189 1.00 87.44 104 ARG A N 1
ATOM 764 C CA . ARG A 1 104 ? -0.799 8.634 -6.158 1.00 87.44 104 ARG A CA 1
ATOM 765 C C . ARG A 1 104 ? -1.142 7.176 -6.484 1.00 87.44 104 ARG A C 1
ATOM 767 O O . ARG A 1 104 ? -2.317 6.819 -6.489 1.00 87.44 104 ARG A O 1
ATOM 774 N N . ASP A 1 105 ? -0.143 6.346 -6.766 1.00 88.25 105 ASP A N 1
ATOM 775 C CA . ASP A 1 105 ? -0.370 4.960 -7.198 1.00 88.25 105 ASP A CA 1
ATOM 776 C C . ASP A 1 105 ? -0.903 4.091 -6.045 1.00 88.25 105 ASP A C 1
ATOM 778 O O . ASP A 1 105 ? -1.684 3.158 -6.250 1.00 88.25 105 ASP A O 1
ATOM 782 N N . ALA A 1 106 ? -0.580 4.475 -4.808 1.00 91.88 106 ALA A N 1
ATOM 783 C CA . ALA A 1 106 ? -1.147 3.895 -3.602 1.00 91.88 106 ALA A CA 1
ATOM 784 C C . ALA A 1 106 ? -2.639 4.202 -3.428 1.00 91.88 106 ALA A C 1
ATOM 786 O O . ALA A 1 106 ? -3.369 3.378 -2.878 1.00 91.88 106 ALA A O 1
ATOM 787 N N . ALA A 1 107 ? -3.114 5.357 -3.912 1.00 93.00 107 ALA A N 1
ATOM 788 C CA . ALA A 1 107 ? -4.508 5.776 -3.761 1.00 93.00 107 ALA A CA 1
ATOM 789 C C . ALA A 1 107 ? -5.478 4.787 -4.417 1.00 93.00 107 ALA A C 1
ATOM 791 O O . ALA A 1 107 ? -6.518 4.457 -3.845 1.00 93.00 107 ALA A O 1
ATOM 792 N N . TYR A 1 108 ? -5.113 4.256 -5.589 1.00 92.50 108 TYR A N 1
ATOM 793 C CA . TYR A 1 108 ? -5.913 3.229 -6.252 1.00 92.50 108 TYR A CA 1
ATOM 794 C C . TYR A 1 108 ? -6.005 1.956 -5.400 1.00 92.50 108 TYR A C 1
ATOM 796 O O . TYR A 1 108 ? -7.098 1.422 -5.200 1.00 92.50 108 TYR A O 1
ATOM 804 N N . ALA A 1 109 ? -4.881 1.486 -4.852 1.00 93.69 109 ALA A N 1
ATOM 805 C CA . ALA A 1 109 ? -4.868 0.314 -3.983 1.00 93.69 109 ALA A CA 1
ATOM 806 C C . ALA A 1 109 ? -5.668 0.544 -2.692 1.00 93.69 109 ALA A C 1
ATOM 808 O O . ALA A 1 109 ? 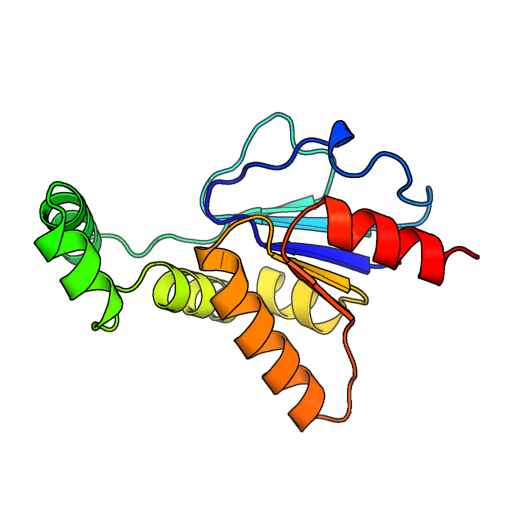-6.474 -0.315 -2.333 1.00 93.69 109 ALA A O 1
ATOM 809 N N . ALA A 1 110 ? -5.518 1.707 -2.048 1.00 94.56 110 ALA A N 1
ATOM 810 C CA . ALA A 1 110 ? -6.297 2.093 -0.871 1.00 94.56 110 ALA A CA 1
ATOM 811 C C . ALA A 1 110 ? -7.800 2.051 -1.162 1.00 94.56 110 ALA A C 1
ATOM 813 O O . ALA A 1 110 ? -8.554 1.408 -0.437 1.00 94.56 110 ALA A O 1
ATOM 814 N N . TRP A 1 111 ? -8.236 2.647 -2.275 1.00 94.19 111 TRP A N 1
ATOM 815 C CA . TRP A 1 111 ? -9.638 2.637 -2.686 1.00 94.19 111 TRP A CA 1
ATOM 816 C C . TRP A 1 111 ? -10.172 1.220 -2.937 1.00 94.19 111 TRP A C 1
ATOM 818 O O . TRP A 1 111 ? -11.267 0.874 -2.482 1.00 94.19 111 TRP A O 1
ATOM 828 N N . ARG A 1 112 ? -9.402 0.367 -3.630 1.00 95.06 112 ARG A N 1
ATOM 829 C CA . ARG A 1 112 ? -9.781 -1.038 -3.864 1.00 95.06 112 ARG A CA 1
ATOM 830 C C . ARG A 1 112 ? -9.937 -1.800 -2.552 1.00 95.06 112 ARG A C 1
ATOM 832 O O . ARG A 1 112 ? -10.892 -2.564 -2.416 1.00 95.06 112 ARG A O 1
ATOM 839 N N . TRP A 1 113 ? -9.028 -1.593 -1.603 1.00 94.75 113 TRP A N 1
ATOM 840 C CA . TRP A 1 113 ? -9.075 -2.231 -0.290 1.00 94.75 113 TRP A CA 1
ATOM 841 C C . TRP A 1 113 ? -10.201 -1.700 0.587 1.00 94.75 113 TRP A C 1
ATOM 843 O O . TRP A 1 113 ? -10.921 -2.499 1.177 1.00 94.75 113 TRP A O 1
ATOM 853 N N . HIS A 1 114 ? -10.433 -0.390 0.598 1.00 93.81 114 HIS A N 1
ATOM 854 C CA . HIS A 1 114 ? -11.578 0.211 1.273 1.00 93.81 114 HIS A CA 1
ATOM 855 C C . HIS A 1 114 ? -12.900 -0.374 0.749 1.00 93.81 114 HIS A C 1
ATOM 857 O O . HIS A 1 114 ? -13.754 -0.789 1.529 1.00 93.81 114 HIS A O 1
ATOM 863 N N . ARG A 1 115 ? -13.041 -0.528 -0.576 1.00 94.31 115 ARG A N 1
ATOM 864 C CA . ARG A 1 115 ? -14.201 -1.215 -1.167 1.00 94.31 115 ARG A CA 1
ATOM 865 C C . ARG A 1 115 ? -14.291 -2.691 -0.790 1.00 94.31 115 ARG A C 1
ATOM 867 O O . ARG A 1 115 ? -15.398 -3.197 -0.629 1.00 94.31 115 ARG A O 1
ATOM 874 N N . ALA A 1 116 ? -13.167 -3.394 -0.682 1.00 93.12 116 ALA A N 1
ATOM 875 C CA . ALA A 1 116 ? -13.156 -4.791 -0.252 1.00 93.12 116 ALA A CA 1
ATOM 876 C C . ALA A 1 116 ? -13.620 -4.940 1.207 1.00 93.12 116 ALA A C 1
ATOM 878 O O . ALA A 1 116 ? -14.417 -5.828 1.493 1.00 93.12 116 ALA A O 1
ATOM 879 N N . HIS A 1 117 ? -13.189 -4.037 2.092 1.00 92.50 117 HIS A N 1
ATOM 880 C CA . HIS A 1 117 ? -13.642 -3.953 3.483 1.00 92.50 117 HIS A CA 1
ATOM 881 C C . HIS A 1 117 ? -15.140 -3.657 3.587 1.00 92.50 117 HIS A C 1
ATOM 883 O O . HIS A 1 117 ? -15.868 -4.389 4.256 1.00 92.50 117 HIS A O 1
ATOM 889 N N . ALA A 1 118 ? -15.629 -2.668 2.833 1.00 91.50 118 ALA A N 1
ATOM 890 C CA . ALA A 1 118 ? -17.048 -2.314 2.824 1.00 91.50 118 ALA A CA 1
ATOM 891 C C . ALA A 1 118 ? -17.949 -3.489 2.400 1.00 91.50 118 ALA A C 1
ATOM 893 O O . ALA A 1 118 ? -19.026 -3.678 2.960 1.00 91.50 118 ALA A O 1
ATOM 894 N N . LYS A 1 119 ? -17.499 -4.325 1.452 1.00 91.94 119 LYS A N 1
ATOM 895 C CA . LYS A 1 119 ? -18.239 -5.525 1.017 1.00 91.94 119 LYS A CA 1
ATOM 896 C C . LYS A 1 119 ? -18.424 -6.572 2.115 1.00 91.94 119 LYS A C 1
ATOM 898 O O . LYS A 1 119 ? -19.379 -7.334 2.043 1.00 91.94 119 LYS A O 1
ATOM 903 N N . VAL A 1 120 ? -17.523 -6.623 3.095 1.00 91.81 120 VAL A N 1
ATOM 904 C CA . VAL A 1 120 ? -17.613 -7.534 4.248 1.00 91.81 120 VAL A CA 1
ATOM 905 C C . VAL A 1 120 ? -18.152 -6.832 5.499 1.00 91.81 120 VAL A C 1
ATOM 907 O O . VAL A 1 120 ? -18.009 -7.345 6.602 1.00 91.81 120 VAL A O 1
ATOM 910 N N . GLY A 1 121 ? -18.752 -5.646 5.341 1.00 90.12 121 GLY A N 1
ATOM 911 C CA . GLY A 1 121 ? -19.342 -4.877 6.439 1.00 90.12 121 GLY A CA 1
ATOM 912 C C . GLY A 1 121 ? -18.328 -4.200 7.364 1.00 90.12 121 GLY A C 1
ATOM 913 O O . GLY A 1 121 ? -18.720 -3.659 8.394 1.00 90.12 121 GLY A O 1
ATOM 914 N N . ARG A 1 122 ? -17.034 -4.194 7.018 1.00 90.50 122 ARG A N 1
ATOM 915 C CA . ARG A 1 122 ? -15.995 -3.511 7.796 1.00 90.50 122 ARG A CA 1
ATOM 916 C C . ARG A 1 122 ? -15.774 -2.108 7.246 1.00 90.50 122 ARG A C 1
ATOM 918 O O . ARG A 1 122 ? -15.569 -1.923 6.048 1.00 90.50 122 ARG A O 1
ATOM 925 N N . GLN A 1 123 ? -15.765 -1.118 8.130 1.00 86.88 123 GLN A N 1
ATOM 926 C CA . GLN A 1 123 ? -15.303 0.221 7.786 1.00 86.88 123 GLN A CA 1
ATOM 927 C C . GLN A 1 123 ? -13.839 0.359 8.192 1.00 86.88 123 GLN A C 1
ATOM 929 O O . GLN A 1 123 ? -13.480 0.102 9.336 1.00 86.88 123 GLN A O 1
ATOM 934 N N . VAL A 1 124 ? -12.993 0.733 7.233 1.00 90.62 124 VAL A N 1
ATOM 935 C CA . VAL A 1 124 ? -11.591 1.083 7.474 1.00 90.62 124 VAL A CA 1
ATOM 936 C C . VAL A 1 124 ? -11.403 2.550 7.114 1.00 90.62 124 VAL A C 1
ATOM 938 O O . VAL A 1 124 ? -11.841 2.980 6.037 1.00 90.62 124 VAL A O 1
ATOM 941 N N . GLY A 1 125 ? -10.759 3.318 7.995 1.00 90.56 125 GLY A N 1
ATOM 942 C CA . GLY A 1 125 ? -10.354 4.680 7.672 1.00 90.56 125 GLY A CA 1
ATOM 943 C C . GLY A 1 125 ? -9.409 4.635 6.477 1.00 90.56 125 GLY A C 1
ATOM 944 O O . GLY A 1 125 ? -8.467 3.852 6.468 1.00 90.56 125 GLY A O 1
ATOM 945 N N . SER A 1 126 ? -9.659 5.421 5.434 1.00 92.06 126 SER A N 1
ATOM 946 C CA . SER A 1 126 ? -8.778 5.480 4.266 1.00 92.06 126 SER A CA 1
ATOM 947 C C . SER A 1 126 ? -8.549 6.932 3.898 1.00 92.06 126 SER A C 1
ATOM 949 O O . SER A 1 126 ? -9.500 7.656 3.613 1.00 92.06 126 SER A O 1
ATOM 951 N N . VAL A 1 127 ? -7.290 7.355 3.894 1.00 94.12 127 VAL A N 1
ATOM 952 C CA . VAL A 1 127 ? -6.895 8.745 3.656 1.00 94.12 127 VAL A CA 1
ATOM 953 C C . VAL A 1 127 ? -5.786 8.826 2.620 1.00 94.12 127 VAL A C 1
ATOM 955 O O . VAL A 1 127 ? -5.002 7.892 2.439 1.00 94.12 127 VAL A O 1
ATOM 958 N N . PHE A 1 128 ? -5.733 9.959 1.928 1.00 93.19 128 PHE A N 1
ATOM 959 C CA . PHE A 1 128 ? -4.699 10.259 0.949 1.00 93.19 128 PHE A CA 1
ATOM 960 C C . PHE A 1 128 ? -3.763 11.341 1.492 1.00 93.19 128 PHE A C 1
ATOM 962 O O . PHE A 1 128 ? -4.211 12.426 1.859 1.00 93.19 128 PHE A O 1
ATOM 969 N N . GLY A 1 129 ? -2.467 11.040 1.512 1.00 90.00 129 GLY A N 1
ATOM 970 C CA . GLY A 1 129 ? -1.410 11.916 2.000 1.00 90.00 129 GLY A CA 1
ATOM 971 C C . GLY A 1 129 ? -1.253 11.932 3.524 1.00 90.00 129 GLY A C 1
ATOM 972 O O . GLY A 1 129 ? -2.182 11.674 4.293 1.00 90.00 129 GLY A O 1
ATOM 973 N N . TYR A 1 130 ? -0.044 12.285 3.965 1.00 89.19 130 TYR A N 1
ATOM 974 C CA . TYR A 1 130 ? 0.312 12.379 5.382 1.00 89.19 130 TYR A CA 1
ATOM 975 C C . TYR A 1 130 ? -0.468 13.448 6.169 1.00 89.19 130 TYR A C 1
ATOM 977 O O . TYR A 1 130 ? -0.860 13.148 7.295 1.00 89.19 130 TYR A O 1
ATOM 985 N N . PRO A 1 131 ? -0.787 14.644 5.627 1.00 89.62 131 PRO A N 1
ATOM 986 C CA . PRO A 1 131 ? -1.582 15.631 6.365 1.00 89.62 131 PRO A CA 1
ATO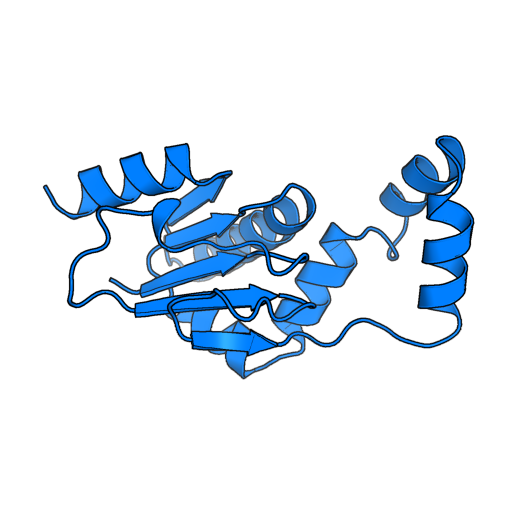M 987 C C . PRO A 1 131 ? -2.979 15.119 6.745 1.00 89.62 131 PRO A C 1
ATOM 989 O O . PRO A 1 131 ? -3.416 15.286 7.881 1.00 89.62 131 PRO A O 1
ATOM 992 N N . ALA A 1 132 ? -3.660 14.430 5.824 1.00 89.62 132 ALA A N 1
ATOM 993 C CA . ALA A 1 132 ? -4.969 13.841 6.098 1.00 89.62 132 ALA A CA 1
ATOM 994 C C . ALA A 1 132 ? -4.876 12.686 7.106 1.00 89.62 132 ALA A C 1
ATOM 996 O O . ALA A 1 132 ? -5.775 12.511 7.928 1.00 89.62 132 ALA A O 1
ATOM 997 N N . ALA A 1 133 ? -3.780 11.923 7.068 1.00 90.19 133 ALA A N 1
ATOM 998 C CA . ALA A 1 133 ? -3.497 10.898 8.065 1.00 90.19 133 ALA A CA 1
ATOM 999 C C . ALA A 1 133 ? -3.280 11.486 9.460 1.00 90.19 133 ALA A C 1
ATOM 1001 O O . ALA A 1 133 ? -3.870 10.967 10.400 1.00 90.19 133 ALA A O 1
ATOM 1002 N N . ARG A 1 134 ? -2.544 12.597 9.600 1.00 89.81 134 ARG A N 1
ATOM 1003 C CA . ARG A 1 134 ? -2.398 13.298 10.891 1.00 89.81 134 ARG A CA 1
ATOM 1004 C C . ARG A 1 134 ? -3.756 13.689 11.470 1.00 89.81 134 ARG A C 1
ATOM 1006 O O . ARG A 1 134 ? -4.086 13.260 12.566 1.00 89.81 134 ARG A O 1
ATOM 1013 N N . ALA A 1 135 ? -4.591 14.363 10.680 1.00 88.94 135 ALA A N 1
ATOM 1014 C CA . ALA A 1 135 ? -5.930 14.766 11.113 1.00 88.94 135 ALA A CA 1
ATOM 1015 C C . ALA A 1 135 ? -6.862 13.577 11.424 1.00 88.94 135 ALA A C 1
ATOM 1017 O O . ALA A 1 135 ? -7.818 13.710 12.187 1.00 88.94 135 ALA A O 1
ATOM 1018 N N . ALA A 1 136 ? -6.660 12.416 10.792 1.00 88.88 136 ALA A N 1
ATOM 1019 C CA . ALA A 1 136 ? -7.411 11.201 11.109 1.00 88.88 136 ALA A CA 1
ATOM 1020 C C . ALA A 1 136 ? -6.936 10.557 12.420 1.00 88.88 136 ALA A C 1
ATOM 1022 O O . ALA A 1 136 ? -7.771 10.127 13.207 1.00 88.88 136 ALA A O 1
ATOM 1023 N N . ILE A 1 137 ? -5.623 10.530 12.660 1.00 88.31 137 ILE A N 1
ATOM 1024 C CA . ILE A 1 137 ? -5.022 10.032 13.904 1.00 88.31 137 ILE A CA 1
ATOM 1025 C C . ILE A 1 137 ? -5.435 10.923 15.079 1.00 88.31 137 ILE A C 1
ATOM 1027 O O . ILE A 1 137 ? -5.885 10.411 16.093 1.00 88.31 137 ILE A O 1
ATOM 1031 N N . GLU A 1 138 ? -5.360 12.245 14.924 1.00 87.88 138 GLU A N 1
ATOM 1032 C CA . GLU A 1 138 ? -5.794 13.218 15.937 1.00 87.88 138 GLU A CA 1
ATOM 1033 C C . GLU A 1 138 ? -7.246 12.996 16.364 1.00 87.88 138 GLU A C 1
ATOM 1035 O O . GLU A 1 138 ? -7.534 12.928 17.553 1.00 87.88 138 GLU A O 1
ATOM 1040 N N . ARG A 1 139 ? -8.154 12.808 15.398 1.00 85.50 139 ARG A N 1
ATOM 1041 C CA . ARG A 1 139 ? -9.572 12.530 15.673 1.00 85.50 139 ARG A CA 1
ATOM 1042 C C . ARG A 1 139 ? -9.826 11.171 16.321 1.00 85.50 139 ARG A C 1
ATOM 1044 O O . ARG A 1 139 ? -10.878 11.000 16.917 1.00 85.50 139 ARG A O 1
ATOM 1051 N N . ALA A 1 140 ? -8.929 10.206 16.143 1.00 82.06 140 ALA A N 1
ATOM 1052 C CA . ALA A 1 140 ? -9.057 8.879 16.740 1.00 82.06 140 ALA A CA 1
ATOM 1053 C C . ALA A 1 140 ? -8.452 8.805 18.154 1.00 82.06 140 ALA A C 1
ATOM 1055 O O . ALA A 1 140 ? -8.782 7.890 18.903 1.00 82.06 140 ALA A O 1
ATOM 1056 N N . SER A 1 141 ? -7.557 9.740 18.487 1.00 76.94 141 SER A N 1
ATOM 1057 C CA . SER A 1 141 ? -6.860 9.829 19.776 1.00 76.94 141 SER A CA 1
ATOM 1058 C C . SER A 1 141 ? -7.495 10.824 20.759 1.00 76.94 141 SER A C 1
ATOM 1060 O O . SER A 1 141 ? -7.057 10.877 21.907 1.00 76.94 141 SER A O 1
ATOM 1062 N N . ALA A 1 142 ? -8.458 11.632 20.304 1.00 69.19 142 ALA A N 1
ATOM 1063 C CA . ALA A 1 142 ? -9.241 12.569 21.115 1.00 69.19 142 ALA A CA 1
ATOM 1064 C C . ALA A 1 142 ? -10.489 11.890 21.692 1.00 69.19 142 ALA A C 1
ATOM 1066 O O . ALA A 1 142 ? -10.809 12.177 22.866 1.00 69.19 142 ALA A O 1
#

Secondary structure (DSSP, 8-state):
-EEEEE-TT----GGGSTT--TTPEEEEEESS--TT--SEEEEPPPP-THHHHHHHHHHTSHHHHHHHHTSTT-HHHHHHHHHHH-HHHHHHHHS-SEEEE-SHHHHHHHHHHHHHHHHTT---EEEESHHHHHHHHHHHH-

Radius of gyration: 15.4 Å; chains: 1; bounding box: 36×28×46 Å